Protein AF-A0AAD9P241-F1 (afdb_monomer)

Secondary structure (DSSP, 8-state):
-------THHHHHHHHHHHHHHHHHHHHHHHHHHHHHHHHSPPEEPPS-SGGGGGGTT--EE--EEE-GGG-EEEEEEE---TT-----STT----EEEEEEEEEEESSSS-EEEEEEEEEEGGG-SGGG-GGG----

Foldseek 3Di:
DDDDDPPVVVVVVVVVVVVVVVVVVVVVVVVVVVLVCQLPDDADADDPDPVVCVVNPSHHHDFDFWWPPVPKDWADQDFDDDDVPDPPPDPPDDGQGWTFIWIWTQTPVDRDIDIDGPDTDTHVPPDPVNPVVSVDGD

Mean predicted aligned error: 10.07 Å

Organism: Ridgeia piscesae (NCBI:txid27915)

Solvent-accessible surface area (backbone atoms only — not comparable to full-atom values): 8518 Å² total; per-residue (Å²): 137,85,76,92,72,83,66,66,61,58,64,53,50,51,53,53,50,52,50,50,53,53,52,53,49,50,54,51,51,55,50,50,54,49,47,50,53,33,52,70,40,79,66,37,74,68,69,93,58,72,83,67,47,77,84,43,71,57,49,39,66,52,85,59,60,36,66,42,74,91,63,56,43,74,51,66,87,33,70,71,83,55,97,85,61,66,84,61,85,49,97,85,56,80,73,61,52,15,26,41,39,34,32,37,31,36,39,69,92,43,100,51,73,46,79,41,77,77,48,78,35,51,58,90,42,65,53,67,88,70,35,66,86,81,60,74,83,112

Radius of gyration: 24.07 Å; Cα co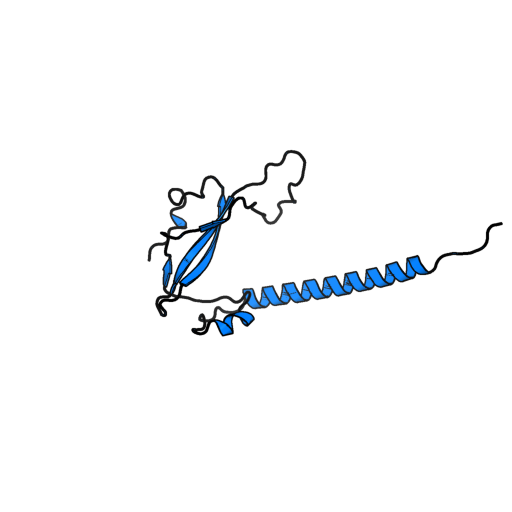ntacts (8 Å, |Δi|>4): 152; chains: 1; bounding box: 80×33×53 Å

pLDDT: mean 82.11, std 14.06, range [36.97, 95.62]

Sequence (138 aa):
MCTNGDKPFIPVAAFALGTWQVERRKWKLDLIADMERRTLAAPIPLPHDFDELEDMEYKRVVVKGKFDHSKELYMHPRSFIEEGDQPTSGFGVKPKSGAWVVTPFQLSDTNKRILVNRGWVPREKINPKYRHEGQVKY

Structure (mmCIF, N/CA/C/O backbone):
data_AF-A0AAD9P241-F1
#
_entry.id   AF-A0AAD9P241-F1
#
loop_
_atom_site.group_PDB
_atom_site.id
_atom_site.type_symbol
_atom_site.label_atom_id
_atom_site.label_alt_id
_atom_site.label_comp_id
_atom_site.label_asym_id
_atom_site.label_entity_id
_atom_site.label_seq_id
_atom_site.pdbx_PDB_ins_code
_atom_site.Cartn_x
_atom_site.Cartn_y
_atom_site.Cartn_z
_atom_site.occupancy
_atom_site.B_iso_or_equiv
_atom_site.auth_seq_id
_atom_site.auth_comp_id
_atom_site.auth_asym_id
_atom_site.auth_atom_id
_atom_site.pdbx_PDB_model_num
ATOM 1 N N . MET A 1 1 ? 60.870 -0.151 -27.402 1.00 40.53 1 MET A N 1
ATOM 2 C CA . MET A 1 1 ? 59.586 0.188 -28.048 1.00 40.53 1 MET A CA 1
ATOM 3 C C . MET A 1 1 ? 58.653 -0.995 -27.850 1.00 40.53 1 MET A C 1
ATOM 5 O O . MET A 1 1 ? 58.831 -2.005 -28.515 1.00 40.53 1 MET A O 1
ATOM 9 N N . CYS A 1 2 ? 57.775 -0.934 -26.847 1.00 36.97 2 CYS A N 1
ATOM 10 C CA . CYS A 1 2 ? 56.866 -2.034 -26.522 1.00 36.97 2 CYS A CA 1
ATOM 11 C C . CYS A 1 2 ? 55.617 -1.954 -27.400 1.00 36.97 2 CYS A C 1
ATOM 13 O O . CYS A 1 2 ? 55.073 -0.879 -27.634 1.00 36.97 2 CYS A O 1
ATOM 15 N N . THR A 1 3 ? 55.238 -3.110 -27.920 1.00 50.47 3 THR A N 1
ATOM 16 C CA . THR A 1 3 ? 54.248 -3.346 -28.962 1.00 50.47 3 THR A CA 1
ATOM 17 C C . THR A 1 3 ? 52.820 -3.037 -28.529 1.00 50.47 3 THR A C 1
ATOM 19 O O . THR A 1 3 ? 52.388 -3.425 -27.444 1.00 50.47 3 THR A O 1
ATOM 22 N N . ASN A 1 4 ? 52.100 -2.416 -29.462 1.00 52.88 4 ASN A N 1
ATOM 23 C CA . ASN A 1 4 ? 50.650 -2.367 -29.610 1.00 52.88 4 ASN A CA 1
ATOM 24 C C . ASN A 1 4 ? 49.953 -3.625 -29.073 1.00 52.88 4 ASN A C 1
ATOM 26 O O . ASN A 1 4 ? 50.174 -4.734 -29.558 1.00 52.88 4 ASN A O 1
ATOM 30 N N . GLY A 1 5 ? 49.083 -3.426 -28.092 1.00 54.81 5 GLY A N 1
ATOM 31 C CA . GLY A 1 5 ? 48.234 -4.453 -27.503 1.00 54.81 5 GLY A CA 1
ATOM 32 C C . GLY A 1 5 ? 47.040 -3.800 -26.820 1.00 54.81 5 GLY A C 1
ATOM 33 O O . GLY A 1 5 ? 46.694 -4.163 -25.697 1.00 54.81 5 GLY A O 1
ATOM 34 N N . ASP A 1 6 ? 46.468 -2.781 -27.468 1.00 60.59 6 ASP A N 1
ATOM 35 C CA . ASP A 1 6 ? 45.267 -2.090 -27.013 1.00 60.59 6 ASP A CA 1
ATOM 36 C C . ASP A 1 6 ? 44.122 -3.093 -27.012 1.00 60.59 6 ASP A C 1
ATOM 38 O O . ASP A 1 6 ? 43.584 -3.445 -28.055 1.00 60.59 6 ASP A O 1
ATOM 42 N N . LYS A 1 7 ? 43.808 -3.622 -25.830 1.00 63.59 7 LYS A N 1
ATOM 43 C CA . LYS A 1 7 ? 42.769 -4.628 -25.606 1.00 63.59 7 LYS A CA 1
ATOM 44 C C . LYS A 1 7 ? 41.416 -4.030 -26.035 1.00 63.59 7 LYS A C 1
ATOM 46 O O . LYS A 1 7 ? 40.835 -3.281 -25.245 1.00 63.59 7 LYS A O 1
ATOM 51 N N . PRO A 1 8 ? 40.843 -4.392 -27.206 1.00 64.19 8 PRO A N 1
ATOM 52 C CA . PRO A 1 8 ? 39.542 -3.866 -27.647 1.00 64.19 8 PRO A CA 1
ATOM 53 C C . PRO A 1 8 ? 38.388 -4.345 -26.748 1.00 64.19 8 PRO A C 1
ATOM 55 O O . PRO A 1 8 ? 37.250 -3.909 -26.882 1.00 64.19 8 PRO A O 1
ATOM 58 N N . PHE A 1 9 ? 38.683 -5.229 -25.794 1.00 75.00 9 PHE A N 1
ATOM 59 C CA . PHE A 1 9 ? 37.755 -5.753 -24.806 1.00 75.00 9 PHE A CA 1
ATOM 60 C C . PHE A 1 9 ? 37.112 -4.664 -23.936 1.00 75.00 9 PHE A C 1
ATOM 62 O O . PHE A 1 9 ? 35.927 -4.750 -23.632 1.00 75.00 9 PHE A O 1
ATOM 69 N N . ILE A 1 10 ? 37.867 -3.626 -23.560 1.00 83.94 10 ILE A N 1
ATOM 70 C CA . ILE A 1 10 ? 37.375 -2.563 -22.671 1.00 83.94 10 ILE A CA 1
ATOM 71 C C . ILE A 1 10 ? 36.265 -1.730 -23.336 1.00 83.94 10 ILE A C 1
ATOM 73 O O . ILE A 1 10 ? 35.184 -1.640 -22.750 1.00 83.94 10 ILE A O 1
ATOM 77 N N . PRO A 1 11 ? 36.458 -1.148 -24.540 1.00 86.50 11 PRO A N 1
ATOM 78 C CA . PRO A 1 11 ? 35.391 -0.387 -25.184 1.00 86.50 11 PRO A CA 1
ATOM 79 C C . PRO A 1 11 ? 34.181 -1.266 -25.520 1.00 86.50 11 PRO A C 1
ATOM 81 O O . PRO A 1 11 ? 33.054 -0.855 -25.264 1.00 86.50 11 PRO A O 1
ATOM 84 N N . VAL A 1 12 ? 34.385 -2.497 -26.004 1.00 89.69 12 VAL A N 1
ATOM 85 C CA . VAL A 1 12 ? 33.279 -3.419 -26.328 1.00 89.69 12 VAL A CA 1
ATOM 86 C C . VAL A 1 12 ? 32.445 -3.760 -25.088 1.00 89.69 12 VAL A C 1
ATOM 88 O O . VAL A 1 12 ? 31.217 -3.688 -25.136 1.00 89.69 12 VAL A O 1
ATOM 91 N N . ALA A 1 13 ? 33.091 -4.061 -23.959 1.00 90.44 13 ALA A N 1
ATOM 92 C CA . ALA A 1 13 ? 32.395 -4.316 -22.701 1.00 90.44 13 ALA A CA 1
ATOM 93 C C . ALA A 1 13 ? 31.636 -3.074 -22.203 1.00 90.44 13 ALA A C 1
ATOM 95 O O . ALA A 1 13 ? 30.501 -3.195 -21.747 1.00 90.44 13 ALA A O 1
ATOM 96 N N . ALA A 1 14 ? 32.220 -1.878 -22.331 1.00 89.56 14 ALA A N 1
ATOM 97 C CA . ALA A 1 14 ? 31.568 -0.632 -21.934 1.00 89.56 14 ALA A CA 1
ATOM 98 C C . ALA A 1 14 ? 30.308 -0.338 -22.767 1.00 89.56 14 ALA A C 1
ATOM 100 O O . ALA A 1 14 ? 29.280 0.030 -22.200 1.00 89.56 14 ALA A O 1
ATOM 101 N N . PHE A 1 15 ? 30.343 -0.555 -24.085 1.00 92.75 15 PHE A N 1
ATOM 102 C CA . PHE A 1 15 ? 29.165 -0.398 -24.947 1.00 92.75 15 PHE A CA 1
ATOM 103 C C . PHE A 1 15 ? 28.078 -1.438 -24.654 1.00 92.75 15 PHE A C 1
ATOM 105 O O . PHE A 1 15 ? 26.896 -1.089 -24.595 1.00 92.75 15 PHE A O 1
ATOM 112 N N . ALA A 1 16 ? 28.460 -2.696 -24.418 1.00 93.31 16 ALA A N 1
ATOM 113 C CA . ALA A 1 16 ? 27.517 -3.746 -24.038 1.00 93.31 16 ALA A CA 1
ATOM 114 C C . ALA A 1 16 ? 26.825 -3.420 -22.703 1.00 93.31 16 ALA A C 1
ATOM 116 O O . ALA A 1 16 ? 25.599 -3.471 -22.602 1.00 93.31 16 ALA A O 1
ATOM 117 N N . LEU A 1 17 ? 27.597 -2.996 -21.698 1.00 94.56 17 LEU A N 1
ATOM 118 C CA . LEU A 1 17 ? 27.061 -2.565 -20.407 1.00 94.56 17 LEU A CA 1
ATOM 119 C C . LEU A 1 17 ? 26.195 -1.308 -20.539 1.00 94.56 17 LEU A C 1
ATOM 121 O O . LEU A 1 17 ? 25.135 -1.245 -19.925 1.00 94.56 17 LEU A O 1
ATOM 125 N N . GLY A 1 18 ? 26.598 -0.332 -21.355 1.00 94.44 18 GLY A N 1
ATOM 126 C CA . GLY A 1 18 ? 25.802 0.864 -21.627 1.00 94.44 18 GLY A CA 1
ATOM 127 C C . GLY A 1 18 ? 24.445 0.527 -22.247 1.00 94.44 18 GLY A C 1
ATOM 128 O O . GLY A 1 18 ? 23.418 1.038 -21.802 1.00 94.44 18 GLY A O 1
ATOM 129 N N . THR A 1 19 ? 24.425 -0.398 -23.207 1.00 94.88 19 THR A N 1
ATOM 130 C CA . THR A 1 19 ? 23.186 -0.886 -23.833 1.00 94.88 19 THR A CA 1
ATOM 131 C C . THR A 1 19 ? 22.289 -1.576 -22.806 1.00 94.88 19 THR A C 1
ATOM 133 O O . THR A 1 19 ? 21.117 -1.223 -22.676 1.00 94.88 19 THR A O 1
ATOM 136 N N . TRP A 1 20 ? 22.855 -2.467 -21.986 1.00 95.62 20 TRP A N 1
ATOM 137 C CA . TRP A 1 20 ? 22.115 -3.137 -20.915 1.00 95.62 20 TRP A CA 1
ATOM 138 C C . TRP A 1 20 ? 21.532 -2.157 -19.888 1.00 95.62 20 TRP A C 1
ATOM 140 O O . TRP A 1 20 ? 20.401 -2.332 -19.438 1.00 95.62 20 TRP A O 1
ATOM 150 N N . GLN A 1 21 ? 22.265 -1.101 -19.523 1.00 95.06 21 GLN A N 1
ATOM 151 C CA . GLN A 1 21 ? 21.760 -0.064 -18.616 1.00 95.06 21 GLN A CA 1
ATOM 152 C C . GLN A 1 21 ? 20.528 0.645 -19.199 1.00 95.06 21 GLN A C 1
ATOM 154 O O . GLN A 1 21 ? 19.565 0.895 -18.472 1.00 95.06 21 GLN A O 1
ATOM 159 N N . VAL A 1 22 ? 20.518 0.931 -20.506 1.00 94.94 22 VAL A N 1
ATOM 160 C CA . VAL A 1 22 ? 19.365 1.543 -21.191 1.00 94.94 22 VAL A CA 1
ATOM 161 C C . VAL A 1 22 ? 18.172 0.588 -21.229 1.00 94.94 22 VAL A C 1
ATOM 163 O O . VAL A 1 22 ? 17.059 0.994 -20.889 1.00 94.94 22 VAL A O 1
ATOM 166 N N . GLU A 1 23 ? 18.391 -0.681 -21.572 1.00 94.00 23 GLU A N 1
ATOM 167 C CA . GLU A 1 23 ? 17.339 -1.706 -21.574 1.00 94.00 23 GLU A CA 1
ATOM 168 C C . GLU A 1 23 ? 16.757 -1.923 -20.176 1.00 94.00 23 GLU A C 1
ATOM 170 O O . GLU A 1 23 ? 15.540 -1.905 -19.989 1.00 94.00 23 GLU A O 1
ATOM 175 N N . ARG A 1 24 ? 17.618 -2.046 -19.160 1.00 95.19 24 ARG A N 1
ATOM 176 C CA . ARG A 1 24 ? 17.205 -2.199 -17.763 1.00 95.19 24 ARG A CA 1
ATOM 177 C C . ARG A 1 24 ? 16.435 -0.983 -17.266 1.00 95.19 24 ARG A C 1
ATOM 179 O O . ARG A 1 24 ? 15.460 -1.149 -16.532 1.00 95.19 24 ARG A O 1
ATOM 186 N N . ARG A 1 25 ? 16.840 0.226 -17.666 1.00 94.75 25 ARG A N 1
ATOM 187 C CA . ARG A 1 25 ? 16.086 1.450 -17.378 1.00 94.75 25 ARG A CA 1
ATOM 188 C C . ARG A 1 25 ? 14.707 1.400 -18.027 1.00 94.75 25 ARG A C 1
ATOM 190 O O . ARG A 1 25 ? 13.732 1.685 -17.340 1.00 94.75 25 ARG A O 1
ATOM 197 N N . LYS A 1 26 ? 14.611 1.024 -19.305 1.00 95.25 26 LYS A N 1
ATOM 198 C CA . LYS A 1 26 ? 13.326 0.911 -20.007 1.00 95.25 26 LYS A CA 1
ATOM 199 C C . LYS A 1 26 ? 12.401 -0.095 -19.319 1.00 95.25 26 LYS A C 1
ATOM 201 O O . LYS A 1 26 ? 11.295 0.275 -18.953 1.00 95.25 26 LYS A O 1
ATOM 206 N N . TRP A 1 27 ? 12.893 -1.298 -19.021 1.00 95.19 27 TRP A N 1
ATOM 207 C CA . TRP A 1 27 ? 12.143 -2.306 -18.264 1.00 95.19 27 TRP A CA 1
ATOM 208 C C . TRP A 1 27 ? 11.639 -1.775 -16.914 1.00 95.19 27 TRP A C 1
ATOM 210 O O . TRP A 1 27 ? 10.487 -1.993 -16.547 1.00 95.19 27 TRP A O 1
ATOM 220 N N . LYS A 1 28 ? 12.485 -1.044 -16.174 1.00 95.19 28 LYS A N 1
ATOM 221 C CA . LYS A 1 28 ? 12.084 -0.422 -14.906 1.00 95.19 28 LYS A CA 1
ATOM 222 C C . LYS A 1 28 ? 10.974 0.611 -15.086 1.00 95.19 28 LYS A C 1
ATOM 224 O O . LYS A 1 28 ? 10.058 0.631 -14.272 1.00 95.19 28 LYS A O 1
ATOM 229 N N . LEU A 1 29 ? 11.056 1.449 -16.118 1.00 95.19 29 LEU A N 1
ATOM 230 C CA . LEU A 1 29 ? 10.021 2.438 -16.423 1.00 95.19 29 LEU A CA 1
ATOM 231 C C . LEU A 1 29 ? 8.703 1.764 -16.816 1.00 95.19 29 LEU A C 1
ATOM 233 O O . LEU A 1 29 ? 7.656 2.159 -16.314 1.00 95.19 29 LEU A O 1
ATOM 237 N N . ASP A 1 30 ? 8.761 0.720 -17.643 1.00 94.75 30 ASP A N 1
ATOM 238 C CA . ASP A 1 30 ? 7.577 -0.035 -18.060 1.00 94.75 30 ASP A CA 1
ATOM 239 C C . ASP A 1 30 ? 6.886 -0.700 -16.857 1.00 94.75 30 ASP A C 1
ATOM 241 O O . ASP A 1 30 ? 5.658 -0.679 -16.757 1.00 94.75 30 ASP A O 1
ATOM 245 N N . LEU A 1 31 ? 7.667 -1.224 -15.905 1.00 93.19 31 LEU A N 1
ATOM 246 C CA . LEU A 1 31 ? 7.151 -1.803 -14.663 1.00 93.19 31 LEU A CA 1
ATOM 247 C C . LEU A 1 31 ? 6.468 -0.757 -13.770 1.00 93.19 31 LEU A C 1
ATOM 249 O O . LEU A 1 31 ? 5.380 -1.012 -13.258 1.00 93.19 31 LEU A O 1
ATOM 253 N N . ILE A 1 32 ? 7.084 0.419 -13.599 1.00 93.00 32 ILE A N 1
ATOM 254 C CA . ILE A 1 32 ? 6.492 1.529 -12.834 1.00 93.00 32 ILE A CA 1
ATOM 255 C C . ILE A 1 32 ? 5.176 1.958 -13.482 1.00 93.00 32 ILE A C 1
ATOM 257 O O . ILE A 1 32 ? 4.158 2.030 -12.799 1.00 93.00 32 ILE A O 1
ATOM 261 N N . ALA A 1 33 ? 5.173 2.157 -14.801 1.00 93.56 33 ALA A N 1
ATOM 262 C CA . ALA A 1 33 ? 3.976 2.548 -15.534 1.00 93.56 33 ALA A CA 1
ATOM 263 C C . ALA A 1 33 ? 2.849 1.511 -15.395 1.00 93.56 33 ALA A C 1
ATOM 265 O O . ALA A 1 33 ? 1.678 1.880 -15.315 1.00 93.56 33 ALA A O 1
ATOM 266 N N . ASP A 1 34 ? 3.169 0.215 -15.351 1.00 92.69 34 ASP A N 1
ATOM 267 C CA . ASP A 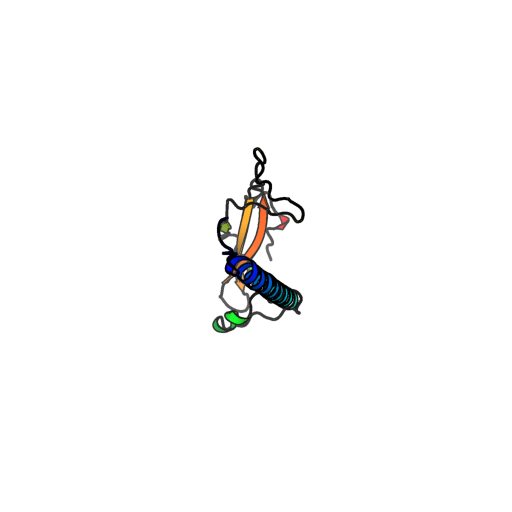1 34 ? 2.164 -0.824 -15.121 1.00 92.69 34 ASP A CA 1
ATOM 268 C C . ASP A 1 34 ? 1.581 -0.783 -13.703 1.00 92.69 34 ASP A C 1
ATOM 270 O O . ASP A 1 34 ? 0.360 -0.805 -13.538 1.00 92.69 34 ASP A O 1
ATOM 274 N N . MET A 1 35 ? 2.432 -0.642 -12.685 1.00 92.56 35 MET A N 1
ATOM 275 C CA . MET A 1 35 ? 1.996 -0.493 -11.292 1.00 92.56 35 MET A CA 1
ATOM 276 C C . MET A 1 35 ? 1.136 0.762 -11.093 1.00 92.56 35 MET A C 1
ATOM 278 O O . MET A 1 35 ? 0.098 0.698 -10.431 1.00 92.56 35 MET A O 1
ATOM 282 N N . GLU A 1 36 ? 1.524 1.888 -11.695 1.00 92.56 36 GLU A N 1
ATOM 283 C CA . GLU A 1 36 ? 0.759 3.139 -11.669 1.00 92.56 36 GLU A CA 1
ATOM 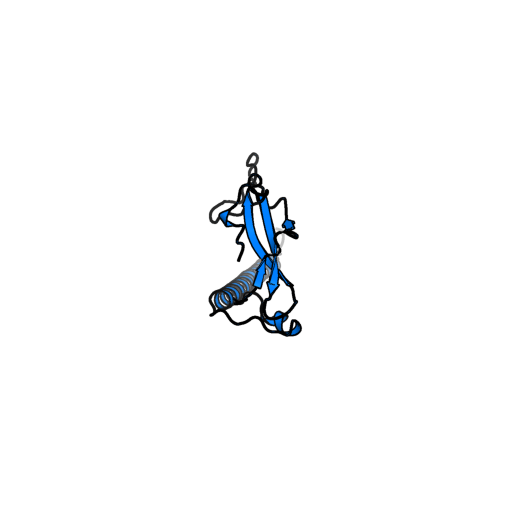284 C C . GLU A 1 36 ? -0.616 2.959 -12.315 1.00 92.56 36 GLU A C 1
ATOM 286 O O . GLU A 1 36 ? -1.628 3.312 -11.707 1.00 92.56 36 GLU A O 1
ATOM 291 N N . ARG A 1 37 ? -0.689 2.334 -13.501 1.00 91.88 37 ARG A N 1
ATOM 292 C CA . ARG A 1 37 ? -1.970 2.035 -14.164 1.00 91.88 37 ARG A CA 1
ATOM 293 C C . ARG A 1 37 ? -2.887 1.187 -13.287 1.00 91.88 37 ARG A C 1
ATOM 295 O O . ARG A 1 37 ? -4.068 1.507 -13.169 1.00 91.88 37 ARG A O 1
ATOM 302 N N . ARG A 1 38 ? -2.366 0.128 -12.659 1.00 91.88 38 ARG A N 1
ATOM 303 C CA . ARG A 1 38 ? -3.154 -0.754 -11.776 1.00 91.88 38 ARG A CA 1
ATOM 304 C C . ARG A 1 38 ? -3.627 -0.029 -10.516 1.00 91.88 38 ARG A C 1
ATOM 306 O O . ARG A 1 38 ? -4.786 -0.173 -10.130 1.00 91.88 38 ARG A O 1
ATOM 313 N N . THR A 1 39 ? -2.763 0.797 -9.929 1.00 91.00 39 THR A N 1
ATOM 314 C CA . THR A 1 39 ? -3.066 1.558 -8.708 1.00 91.00 39 THR A CA 1
ATOM 315 C C . THR A 1 39 ? -4.094 2.658 -8.970 1.00 91.00 39 THR A C 1
ATOM 317 O O . THR A 1 39 ? -4.924 2.943 -8.112 1.00 91.00 39 THR A O 1
ATOM 320 N N . LEU A 1 40 ? -4.078 3.273 -10.154 1.00 91.81 40 LEU A N 1
ATOM 321 C CA . LEU A 1 40 ? -5.022 4.327 -10.537 1.00 91.81 40 LEU A CA 1
ATOM 322 C C . LEU A 1 40 ? -6.343 3.790 -11.105 1.00 91.81 40 LEU A C 1
ATOM 324 O O . LEU A 1 40 ? -7.299 4.556 -11.237 1.00 91.81 40 LEU A O 1
ATOM 328 N N . ALA A 1 41 ? -6.422 2.494 -11.417 1.00 92.31 41 ALA A N 1
ATOM 329 C CA . ALA A 1 41 ? -7.630 1.870 -11.938 1.00 92.31 41 ALA A CA 1
ATOM 330 C C . ALA A 1 41 ? -8.813 1.973 -10.959 1.00 92.31 41 ALA A C 1
ATOM 332 O O . ALA A 1 41 ? -8.657 2.094 -9.737 1.00 92.31 41 ALA A O 1
ATOM 333 N N . ALA A 1 42 ? -10.024 1.913 -11.518 1.00 92.31 42 ALA A N 1
ATOM 334 C CA . ALA A 1 42 ? -11.247 1.927 -10.731 1.00 92.31 42 ALA A CA 1
ATOM 335 C C . ALA A 1 42 ? -11.274 0.732 -9.755 1.00 92.31 42 ALA A C 1
ATOM 337 O O . ALA A 1 42 ? -10.925 -0.383 -10.152 1.00 92.31 42 ALA A O 1
ATOM 338 N N . PRO A 1 43 ? -11.688 0.940 -8.493 1.00 92.50 43 PRO A N 1
ATOM 339 C CA . PRO A 1 43 ? -11.787 -0.145 -7.530 1.00 92.50 43 PRO A CA 1
ATOM 340 C C . PRO A 1 43 ? -12.776 -1.230 -7.973 1.00 92.50 43 PRO A C 1
ATOM 342 O O . PRO A 1 43 ? -13.907 -0.918 -8.346 1.00 92.50 43 PRO A O 1
ATOM 345 N N . ILE A 1 44 ? -12.370 -2.495 -7.874 1.00 91.06 44 ILE A N 1
ATOM 346 C CA . ILE A 1 44 ? -13.207 -3.664 -8.186 1.00 91.06 44 ILE A CA 1
ATOM 347 C C . ILE A 1 44 ? -13.638 -4.395 -6.902 1.00 91.06 44 ILE A C 1
ATOM 349 O O . ILE A 1 44 ? -12.991 -4.245 -5.863 1.00 91.06 44 ILE A O 1
ATOM 353 N N . PRO A 1 45 ? -14.739 -5.162 -6.899 1.00 89.81 45 PRO A N 1
ATOM 354 C CA . PRO A 1 45 ? -15.048 -6.029 -5.764 1.00 89.81 45 PRO A CA 1
ATOM 355 C C . PRO A 1 45 ? -13.953 -7.091 -5.583 1.00 89.81 45 PRO A C 1
ATOM 357 O O . PRO A 1 45 ? -13.348 -7.544 -6.554 1.00 89.81 45 PRO A O 1
ATOM 360 N N . LEU A 1 46 ? -13.695 -7.486 -4.334 1.00 87.88 46 LEU A N 1
ATOM 361 C CA . LEU A 1 46 ? -12.797 -8.603 -4.038 1.00 87.88 46 LEU A CA 1
ATOM 362 C C . LEU A 1 46 ? -13.463 -9.921 -4.488 1.00 87.88 46 LEU A C 1
ATOM 364 O O . LEU A 1 46 ? -14.608 -10.156 -4.089 1.00 87.88 46 LEU A O 1
ATOM 368 N N . P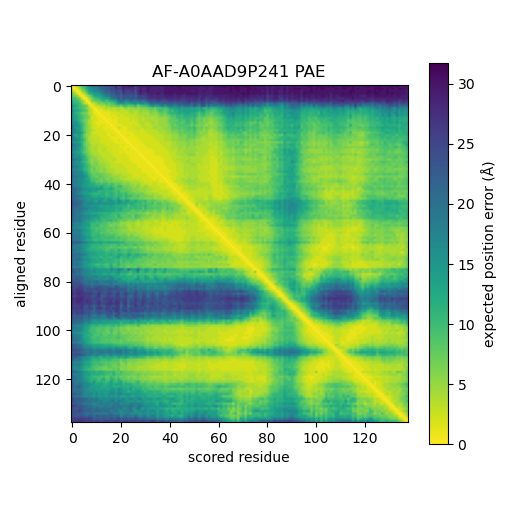RO A 1 47 ? -12.793 -10.776 -5.282 1.00 86.81 47 PRO A N 1
ATOM 369 C CA . PRO A 1 47 ? -13.349 -12.060 -5.686 1.00 86.81 47 PRO A CA 1
ATOM 370 C C . PRO A 1 47 ? -13.542 -12.983 -4.479 1.00 86.81 47 PRO A C 1
ATOM 372 O O . PRO A 1 47 ? -12.857 -12.884 -3.456 1.00 86.81 47 PRO A O 1
ATOM 375 N N . HIS A 1 48 ? -14.509 -13.893 -4.596 1.00 82.44 48 HIS A N 1
ATOM 376 C CA . HIS A 1 48 ? -14.777 -14.886 -3.557 1.00 82.44 48 HIS A CA 1
ATOM 377 C C . HIS A 1 48 ? -13.735 -16.004 -3.547 1.00 82.44 48 HIS A C 1
ATOM 379 O O . HIS A 1 48 ? -13.466 -16.567 -2.477 1.00 82.44 48 HIS A O 1
ATOM 385 N N . ASP A 1 49 ? -13.168 -16.315 -4.711 1.00 84.31 49 ASP A N 1
ATOM 386 C CA . A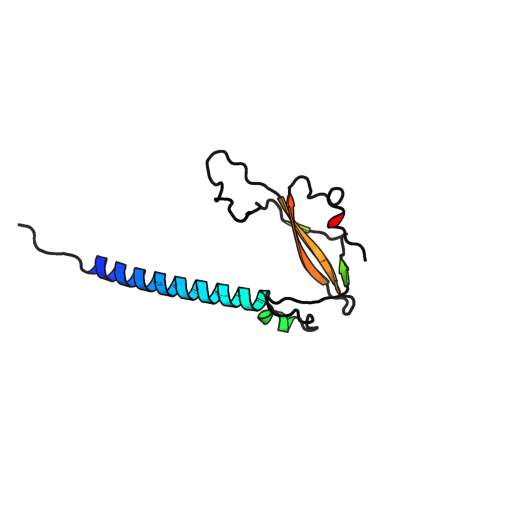SP A 1 49 ? -12.059 -17.243 -4.853 1.00 84.31 49 ASP A CA 1
ATOM 387 C C . ASP A 1 49 ? -10.729 -16.517 -4.632 1.00 84.31 49 ASP A C 1
ATOM 389 O O . ASP A 1 49 ? -10.515 -15.410 -5.124 1.00 84.31 49 ASP A O 1
ATOM 393 N N . PHE A 1 50 ? -9.855 -17.124 -3.833 1.00 81.81 50 PHE A N 1
ATOM 394 C CA . PHE A 1 50 ? -8.539 -16.565 -3.552 1.00 81.81 50 PHE A CA 1
ATOM 395 C C . PHE A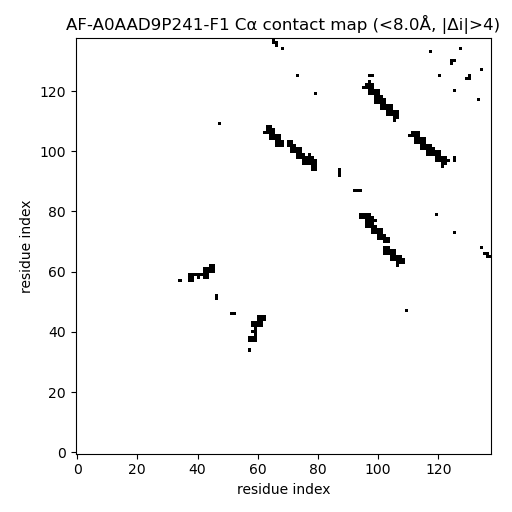 1 50 ? -7.470 -17.016 -4.544 1.00 81.81 50 PHE A C 1
ATOM 397 O O . PHE A 1 50 ? -6.421 -16.378 -4.598 1.00 81.81 50 PHE A O 1
ATOM 404 N N . ASP A 1 51 ? -7.751 -18.029 -5.361 1.00 83.44 51 ASP A N 1
ATOM 405 C CA . ASP A 1 51 ? -6.845 -18.445 -6.432 1.00 83.44 51 ASP A CA 1
ATOM 406 C C . ASP A 1 51 ? -6.749 -17.361 -7.529 1.00 83.44 51 ASP A C 1
ATOM 408 O O . ASP A 1 51 ? -5.708 -17.190 -8.156 1.00 83.44 51 ASP A O 1
ATOM 412 N N . GLU A 1 52 ? -7.780 -16.519 -7.674 1.00 81.00 52 GLU A N 1
ATOM 413 C CA . GLU A 1 52 ? -7.801 -15.368 -8.593 1.00 81.00 52 GLU A CA 1
ATOM 414 C C . GLU A 1 52 ? -6.986 -14.150 -8.098 1.00 81.00 52 GLU A C 1
ATOM 416 O O . GLU A 1 52 ? -6.898 -13.133 -8.792 1.00 81.00 52 GLU A O 1
ATOM 421 N N . LEU A 1 53 ? -6.384 -14.205 -6.900 1.00 84.88 53 LEU A N 1
ATOM 422 C CA . LEU A 1 53 ? -5.652 -13.066 -6.328 1.00 84.88 53 LEU A CA 1
ATOM 423 C C . LEU A 1 53 ? -4.277 -12.822 -6.962 1.00 84.88 53 LEU A C 1
ATOM 425 O O . LEU A 1 53 ? -3.744 -11.722 -6.799 1.00 84.88 53 LEU A O 1
ATOM 429 N N . GLU A 1 54 ? -3.699 -13.800 -7.666 1.00 83.94 54 GLU A N 1
ATOM 430 C CA . GLU A 1 54 ? -2.359 -13.679 -8.267 1.00 83.94 54 GLU A CA 1
ATOM 431 C C . GLU A 1 54 ? -2.281 -12.488 -9.239 1.00 83.94 54 GLU A C 1
ATOM 433 O O . GLU A 1 54 ? -1.357 -11.676 -9.181 1.00 83.94 54 GLU A O 1
ATOM 438 N N . ASP A 1 55 ? -3.337 -12.277 -10.027 1.00 83.75 55 ASP A N 1
ATOM 439 C CA . ASP A 1 55 ? -3.441 -11.169 -10.980 1.00 83.75 55 ASP A CA 1
ATOM 440 C C . ASP A 1 55 ? -3.954 -9.856 -10.360 1.00 83.75 55 ASP A C 1
ATOM 442 O O . ASP A 1 55 ? -4.196 -8.869 -11.071 1.00 83.75 55 ASP A O 1
ATOM 446 N N . MET A 1 56 ? -4.166 -9.810 -9.043 1.00 87.50 56 MET A N 1
ATOM 447 C CA . MET A 1 56 ? -4.732 -8.649 -8.345 1.00 87.50 56 MET A CA 1
ATOM 448 C C . MET A 1 56 ? -3.697 -7.747 -7.678 1.00 87.50 56 MET A C 1
ATOM 450 O O . MET A 1 56 ? -4.066 -6.752 -7.047 1.00 87.50 56 MET A O 1
ATOM 454 N N . GLU A 1 57 ? -2.409 -8.033 -7.856 1.00 89.62 57 GLU A N 1
ATOM 455 C CA . GLU A 1 57 ? -1.346 -7.192 -7.321 1.00 89.62 57 GLU A CA 1
ATOM 456 C C . GLU A 1 57 ? -1.493 -5.733 -7.796 1.00 89.62 57 GLU A C 1
ATOM 458 O O . GLU A 1 57 ? -1.713 -5.454 -8.981 1.00 89.62 57 GLU A O 1
ATOM 463 N N . TYR A 1 58 ? -1.396 -4.798 -6.844 1.00 89.31 58 TYR A N 1
ATOM 464 C CA . TYR A 1 58 ? -1.555 -3.350 -7.035 1.00 89.31 58 TYR A CA 1
ATOM 465 C C . TYR A 1 58 ? -2.931 -2.880 -7.538 1.00 89.31 58 TYR A C 1
ATOM 467 O O . TYR A 1 58 ? -3.083 -1.703 -7.864 1.00 89.31 58 TYR A O 1
ATOM 475 N N . LYS A 1 59 ? -3.957 -3.742 -7.579 1.00 91.38 59 LYS A N 1
ATOM 476 C CA . LYS A 1 59 ? -5.325 -3.326 -7.924 1.00 91.38 59 LYS A CA 1
ATOM 477 C C . LYS A 1 59 ? -6.075 -2.811 -6.699 1.00 91.38 59 LYS A C 1
ATOM 479 O O . LYS A 1 59 ? -5.967 -3.343 -5.594 1.00 91.38 59 LYS A O 1
ATOM 484 N N . ARG A 1 60 ? -6.889 -1.776 -6.901 1.00 91.88 60 ARG A N 1
ATOM 485 C CA . ARG A 1 60 ? -7.776 -1.250 -5.857 1.00 91.88 60 ARG A CA 1
ATOM 486 C C . ARG A 1 60 ? -8.999 -2.146 -5.708 1.00 91.88 60 ARG A C 1
ATOM 488 O O . ARG A 1 60 ? -9.622 -2.508 -6.703 1.00 91.88 60 ARG A O 1
ATOM 495 N N . VAL A 1 61 ? -9.374 -2.439 -4.465 1.00 91.94 61 VAL A N 1
ATOM 496 C CA . VAL A 1 61 ? -10.571 -3.228 -4.155 1.00 91.94 61 VAL A CA 1
ATOM 497 C C . VAL A 1 61 ? -11.497 -2.523 -3.175 1.00 91.94 61 VAL A C 1
ATOM 499 O O . VAL A 1 61 ? -11.045 -1.750 -2.328 1.00 91.94 61 VAL A O 1
ATOM 502 N N . VAL A 1 62 ? -12.797 -2.802 -3.281 1.00 91.56 62 VAL A N 1
ATOM 503 C CA . VAL A 1 62 ? -13.810 -2.374 -2.306 1.00 91.56 62 VAL A CA 1
ATOM 504 C C . VAL A 1 62 ? -14.308 -3.587 -1.543 1.00 91.56 62 VAL A C 1
ATOM 506 O O . VAL A 1 62 ? -14.728 -4.578 -2.135 1.00 91.56 62 VAL A O 1
ATOM 509 N N . VAL A 1 63 ? -14.288 -3.485 -0.217 1.00 91.25 63 VAL A N 1
ATOM 510 C CA . VAL A 1 63 ? -14.760 -4.527 0.694 1.00 91.25 63 VAL A CA 1
ATOM 511 C C . VAL A 1 63 ? -15.632 -3.921 1.784 1.00 91.25 63 VAL A C 1
ATOM 513 O O . VAL A 1 63 ? -15.455 -2.765 2.173 1.00 91.25 63 VAL A O 1
ATOM 516 N N . LYS A 1 64 ? -16.572 -4.716 2.293 1.00 91.12 64 LYS A N 1
ATOM 517 C CA . LYS A 1 64 ? -17.405 -4.387 3.453 1.00 91.12 64 LYS A CA 1
ATOM 518 C C . LYS A 1 64 ? -17.126 -5.389 4.566 1.00 91.12 64 LYS A C 1
ATOM 520 O O . LYS A 1 64 ? -16.824 -6.551 4.301 1.00 91.12 64 LYS A O 1
ATOM 525 N N . GLY A 1 65 ? -17.154 -4.927 5.811 1.00 90.62 65 GLY A N 1
ATOM 526 C CA . GLY A 1 65 ? -16.705 -5.732 6.941 1.00 90.62 65 GLY A CA 1
ATOM 527 C C . GLY A 1 65 ? -16.275 -4.899 8.140 1.00 90.62 65 GLY A C 1
ATOM 528 O O . GLY A 1 65 ? -16.590 -3.711 8.222 1.00 90.62 65 GLY A O 1
ATOM 529 N N . LYS A 1 66 ? -15.556 -5.534 9.070 1.00 91.50 66 LYS A N 1
ATOM 530 C CA . LYS A 1 66 ? -15.133 -4.927 10.341 1.00 91.50 66 LYS A CA 1
ATOM 531 C C . LYS A 1 66 ? -13.676 -5.239 10.665 1.00 91.50 66 LYS A C 1
ATOM 533 O O . LYS A 1 66 ? -13.191 -6.337 10.401 1.00 91.50 66 LYS A O 1
ATOM 538 N N . PHE A 1 67 ? -12.985 -4.283 11.283 1.00 90.69 67 PHE A N 1
ATOM 539 C CA . PHE A 1 67 ? -11.628 -4.487 11.792 1.00 90.69 67 PHE A CA 1
ATOM 540 C C . PHE A 1 67 ? -11.640 -5.242 13.124 1.00 90.69 67 PHE A C 1
ATOM 542 O O . PHE A 1 67 ? -12.301 -4.830 14.078 1.00 90.69 67 PHE A O 1
ATOM 549 N N . ASP A 1 68 ? -10.848 -6.309 13.212 1.00 91.06 68 ASP A N 1
ATOM 550 C CA . ASP A 1 68 ? -10.579 -7.034 14.454 1.00 91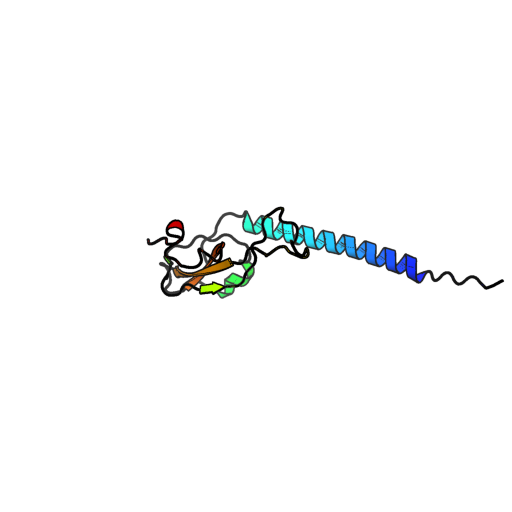.06 68 ASP A CA 1
ATOM 551 C C . ASP A 1 68 ? -9.374 -6.395 15.166 1.00 91.06 68 ASP A C 1
ATOM 553 O O . ASP A 1 68 ? -8.241 -6.876 15.092 1.00 91.06 68 ASP A O 1
ATOM 557 N N . HIS A 1 69 ? -9.619 -5.273 15.854 1.00 87.56 69 HIS A N 1
ATOM 558 C CA . HIS A 1 69 ? -8.579 -4.536 16.593 1.00 87.56 69 HIS A CA 1
ATOM 559 C C . HIS A 1 69 ? -7.966 -5.340 17.749 1.00 87.56 69 HIS A C 1
ATOM 561 O O . HIS A 1 69 ? -6.919 -4.953 18.262 1.00 87.56 69 HIS A O 1
ATOM 567 N N . SER A 1 70 ? -8.580 -6.459 18.158 1.00 87.25 70 SER A N 1
ATOM 568 C CA . SER A 1 70 ? -8.021 -7.338 19.195 1.00 87.25 70 SER A CA 1
ATOM 569 C C . SER A 1 70 ? -6.789 -8.112 18.715 1.00 87.25 70 SER A C 1
ATOM 571 O O . SER A 1 70 ? -5.957 -8.510 19.527 1.00 87.25 70 SER A O 1
ATOM 573 N N . LYS A 1 71 ? -6.656 -8.295 17.395 1.00 88.19 71 LYS A N 1
ATOM 574 C CA . LYS A 1 71 ? -5.576 -9.052 16.747 1.00 88.19 71 LYS A CA 1
ATOM 575 C C . LYS A 1 71 ? -4.672 -8.162 15.902 1.00 88.19 71 LYS A C 1
ATOM 577 O O . LYS A 1 71 ? -4.207 -8.572 14.845 1.00 88.19 71 LYS A O 1
ATOM 582 N N . GLU A 1 72 ? -4.468 -6.924 16.329 1.00 89.00 72 GLU A N 1
ATOM 583 C CA . GLU A 1 72 ? -3.596 -5.984 15.634 1.00 89.00 72 GLU A CA 1
ATOM 584 C C . GLU A 1 72 ? -2.118 -6.397 15.718 1.00 89.00 72 GLU A C 1
ATOM 586 O O . GLU A 1 72 ? -1.623 -6.764 16.782 1.00 89.00 72 GLU A O 1
ATOM 591 N N . LEU A 1 73 ? -1.410 -6.315 14.587 1.00 90.81 73 LEU A N 1
ATOM 592 C CA . LEU A 1 73 ? 0.009 -6.629 14.464 1.00 90.81 73 LEU A CA 1
ATOM 593 C C . LEU A 1 73 ? 0.817 -5.354 14.207 1.00 90.81 73 LEU A C 1
ATOM 595 O O . LEU A 1 73 ? 0.452 -4.520 13.374 1.00 90.81 73 LEU A O 1
ATOM 599 N N . TYR A 1 74 ? 1.962 -5.242 14.880 1.00 90.44 74 TYR A N 1
ATOM 600 C CA . TYR A 1 74 ? 2.915 -4.151 14.694 1.00 90.44 74 TYR A CA 1
ATOM 601 C C . TYR A 1 74 ? 4.223 -4.694 14.122 1.00 90.44 74 TYR A C 1
ATOM 603 O O . TYR A 1 74 ? 4.909 -5.480 14.771 1.00 90.44 74 TYR A O 1
ATOM 611 N N . MET A 1 75 ? 4.603 -4.254 12.921 1.00 88.62 75 MET A N 1
ATOM 612 C CA . MET A 1 75 ? 5.904 -4.598 12.339 1.00 88.62 75 MET A CA 1
ATOM 613 C C . MET A 1 75 ? 6.918 -3.499 12.671 1.00 88.62 75 MET A C 1
ATOM 615 O O . MET A 1 75 ? 6.882 -2.433 12.055 1.00 88.62 75 MET A O 1
ATOM 619 N N . HIS A 1 76 ? 7.820 -3.752 13.624 1.00 83.75 76 HIS A N 1
ATOM 620 C CA . HIS A 1 76 ? 8.851 -2.811 14.081 1.00 83.75 76 HIS A CA 1
ATOM 621 C C . HIS A 1 76 ? 10.211 -3.508 14.304 1.00 83.75 76 HIS A C 1
ATOM 623 O O . HIS A 1 76 ? 10.232 -4.711 14.563 1.00 83.75 76 HIS A O 1
ATOM 629 N N . PRO A 1 77 ? 11.344 -2.777 14.288 1.00 83.31 77 PRO A N 1
ATOM 630 C CA . PRO A 1 77 ? 11.482 -1.362 13.939 1.00 83.31 77 PRO A CA 1
ATOM 631 C C . PRO A 1 77 ? 11.434 -1.150 12.422 1.00 83.31 77 PRO A C 1
ATOM 633 O O . PRO A 1 77 ? 12.045 -1.893 11.656 1.00 83.31 77 PRO A O 1
ATOM 636 N N . ARG A 1 78 ? 10.705 -0.126 11.973 1.00 81.62 78 ARG A N 1
ATOM 637 C CA . ARG A 1 78 ? 10.635 0.264 10.561 1.00 81.62 78 ARG A CA 1
ATOM 638 C C . ARG A 1 78 ? 10.870 1.758 10.434 1.00 81.62 78 ARG A C 1
ATOM 640 O O . ARG A 1 78 ? 10.155 2.546 11.052 1.00 81.62 78 ARG A O 1
ATOM 647 N N . SER A 1 79 ? 11.873 2.126 9.646 1.00 79.19 79 SER A N 1
ATOM 648 C CA . SER A 1 79 ? 12.138 3.521 9.305 1.00 79.19 79 SER A CA 1
ATOM 649 C C . SER A 1 79 ? 11.041 4.050 8.387 1.00 79.19 79 SER A C 1
ATOM 651 O O . SER A 1 79 ? 10.594 3.330 7.490 1.00 79.19 79 SER A O 1
ATOM 653 N N . PHE A 1 80 ? 10.614 5.289 8.614 1.00 74.75 80 PHE A N 1
ATOM 654 C CA . PHE A 1 80 ? 9.785 6.013 7.655 1.00 74.75 80 PHE A CA 1
ATOM 655 C C . PHE A 1 80 ? 10.684 6.624 6.579 1.00 74.75 80 PHE A C 1
ATOM 657 O O . PHE A 1 80 ? 11.723 7.187 6.913 1.00 74.75 80 PHE A O 1
ATOM 664 N N . ILE A 1 81 ? 10.315 6.463 5.310 1.00 66.56 81 ILE A N 1
ATOM 665 C CA . ILE A 1 81 ? 10.997 7.094 4.176 1.00 66.56 81 ILE A CA 1
ATOM 666 C C . ILE A 1 81 ? 10.039 8.177 3.683 1.00 66.56 81 ILE A C 1
ATOM 668 O O . ILE A 1 81 ? 9.013 7.848 3.090 1.00 66.56 81 ILE A O 1
ATOM 672 N N . GLU A 1 82 ? 10.324 9.441 3.999 1.00 63.41 82 GLU A N 1
ATOM 673 C CA . GLU A 1 82 ? 9.569 10.585 3.473 1.00 63.41 82 GLU A CA 1
ATOM 674 C C . GLU A 1 82 ? 10.044 10.918 2.051 1.00 63.41 82 GLU A C 1
ATOM 676 O O . GLU A 1 82 ? 11.223 10.766 1.723 1.00 63.41 82 GLU A O 1
ATOM 681 N N . GLU A 1 83 ? 9.135 11.373 1.184 1.00 52.34 83 GLU A N 1
ATOM 682 C CA . GLU A 1 83 ? 9.532 11.927 -0.114 1.00 52.34 83 GLU A CA 1
ATOM 683 C C . GLU A 1 83 ? 10.413 13.161 0.116 1.00 52.34 83 GLU A C 1
ATOM 685 O O . GLU A 1 83 ? 9.974 14.158 0.686 1.00 52.34 83 GLU A O 1
ATOM 690 N N . GLY A 1 84 ? 11.676 13.078 -0.305 1.00 54.78 84 GLY A N 1
ATOM 691 C CA . GLY A 1 84 ? 12.674 14.130 -0.096 1.00 54.78 84 GLY A CA 1
ATOM 692 C C . GLY A 1 84 ? 13.599 13.914 1.104 1.00 54.78 84 GLY A C 1
ATOM 693 O O . GLY A 1 84 ? 14.598 14.629 1.207 1.00 54.78 84 GLY A O 1
ATOM 694 N N . ASP A 1 85 ? 13.352 12.905 1.950 1.00 54.69 85 ASP A N 1
ATOM 695 C CA . ASP A 1 85 ? 14.366 12.450 2.901 1.00 54.69 85 ASP A CA 1
ATOM 696 C C . ASP A 1 85 ? 15.490 11.801 2.083 1.00 54.69 85 ASP A C 1
ATOM 698 O O . ASP A 1 85 ? 15.362 10.697 1.541 1.00 54.69 85 ASP A O 1
ATOM 702 N N . GLN A 1 86 ? 16.618 12.507 1.959 1.00 52.88 86 GLN A N 1
ATOM 703 C CA . GLN A 1 86 ? 17.866 11.858 1.568 1.00 52.88 86 GLN A CA 1
ATOM 704 C C . GLN A 1 86 ? 18.051 10.66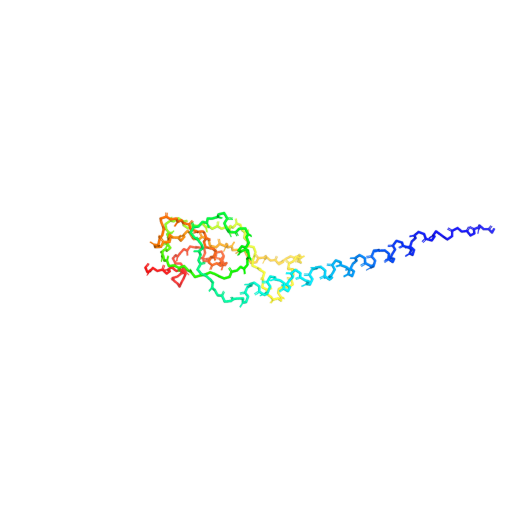8 2.509 1.00 52.88 86 GLN A C 1
ATOM 706 O O . GLN A 1 86 ? 17.727 10.812 3.689 1.00 52.88 86 GLN A O 1
ATOM 711 N N . PRO A 1 87 ? 18.554 9.505 2.052 1.00 53.03 87 PRO A N 1
ATOM 712 C CA . PRO A 1 87 ? 18.872 8.425 2.968 1.00 53.03 87 PRO A CA 1
ATOM 713 C C . PRO A 1 87 ? 19.797 9.021 4.021 1.00 53.03 87 PRO A C 1
ATOM 715 O O . PRO A 1 87 ? 20.956 9.332 3.743 1.00 53.03 87 PRO A O 1
ATOM 718 N N . THR A 1 88 ? 19.271 9.254 5.223 1.00 51.75 88 THR A N 1
ATOM 719 C CA . THR A 1 88 ? 20.023 9.846 6.319 1.00 51.75 88 THR A CA 1
ATOM 720 C C . THR A 1 88 ? 20.906 8.759 6.920 1.00 51.75 88 THR A C 1
ATOM 722 O O . THR A 1 88 ? 20.878 8.469 8.109 1.00 51.75 88 THR A O 1
ATOM 725 N N . SER A 1 89 ? 21.672 8.098 6.062 1.00 52.19 89 SER A N 1
ATOM 726 C CA . SER A 1 89 ? 22.805 7.240 6.354 1.00 52.19 89 SER A CA 1
ATOM 727 C C . SER A 1 89 ? 24.074 8.096 6.430 1.00 52.19 89 SER A C 1
ATOM 729 O O . SER A 1 89 ? 25.127 7.718 5.929 1.00 52.19 89 SER A O 1
ATOM 731 N N . GLY A 1 90 ? 23.957 9.287 7.026 1.00 54.94 90 GLY A N 1
ATOM 732 C CA . GLY A 1 90 ? 25.081 10.105 7.462 1.00 54.94 90 GLY A CA 1
ATOM 733 C C . GLY A 1 90 ? 25.383 9.813 8.930 1.00 54.94 90 GLY A C 1
ATOM 734 O O . GLY A 1 90 ? 24.469 9.563 9.720 1.00 54.94 90 GLY A O 1
ATOM 735 N N . PHE A 1 91 ? 26.661 9.839 9.309 1.00 46.97 91 PHE A N 1
ATOM 736 C CA . PHE A 1 91 ? 27.086 9.686 10.701 1.00 46.97 91 PHE A CA 1
ATOM 737 C C . PHE A 1 91 ? 26.350 10.699 11.598 1.00 46.97 91 PHE A C 1
ATOM 739 O O . PHE A 1 91 ? 26.552 11.902 11.473 1.00 46.97 91 PHE A O 1
ATOM 746 N N . GLY A 1 92 ? 25.489 10.208 12.497 1.00 55.31 92 GLY A N 1
ATOM 747 C CA . GLY A 1 92 ? 24.812 11.020 13.517 1.00 55.31 92 GLY A CA 1
ATOM 748 C C . GLY A 1 92 ? 23.308 11.250 13.327 1.00 55.31 92 GLY A C 1
ATOM 749 O O . GLY A 1 92 ? 22.672 11.737 14.263 1.00 55.31 92 GLY A O 1
ATOM 750 N N . VAL A 1 93 ? 22.700 10.865 12.197 1.00 58.41 93 VAL A N 1
ATOM 751 C CA . VAL A 1 93 ? 21.237 10.977 12.046 1.00 58.41 93 VAL A CA 1
ATOM 752 C C . VAL A 1 93 ? 20.551 9.744 12.631 1.00 58.41 93 VAL A C 1
ATOM 754 O O . VAL A 1 93 ? 20.782 8.617 12.196 1.00 58.41 93 VAL A O 1
ATOM 757 N N . LYS A 1 94 ? 19.695 9.944 13.639 1.00 59.38 94 LYS A N 1
ATOM 758 C CA . LYS A 1 94 ? 18.833 8.878 14.166 1.00 59.38 94 LYS A CA 1
ATOM 759 C C . LYS A 1 94 ? 17.654 8.690 13.203 1.00 59.38 94 LYS A C 1
ATOM 761 O O . LYS A 1 94 ? 16.842 9.609 13.107 1.00 59.38 94 LYS A O 1
ATOM 766 N N . PRO A 1 95 ? 17.516 7.541 12.516 1.00 61.88 95 PRO A N 1
ATOM 767 C CA . PRO A 1 95 ? 16.360 7.310 11.659 1.00 61.88 95 PRO A CA 1
ATOM 768 C C . PRO A 1 95 ? 15.080 7.336 12.501 1.00 61.88 95 PRO A C 1
ATOM 770 O O . PRO A 1 95 ? 15.034 6.751 13.591 1.00 61.88 95 PRO A O 1
ATOM 773 N N . LYS A 1 96 ? 14.035 8.005 11.995 1.00 71.12 96 LYS A N 1
ATOM 774 C CA . LYS A 1 96 ? 12.694 7.988 12.598 1.00 71.12 96 LYS A CA 1
ATOM 775 C C . LYS A 1 96 ? 12.189 6.540 12.605 1.00 71.12 96 LYS A C 1
ATOM 777 O O . LYS A 1 96 ? 11.756 6.016 11.582 1.00 71.12 96 LYS A O 1
A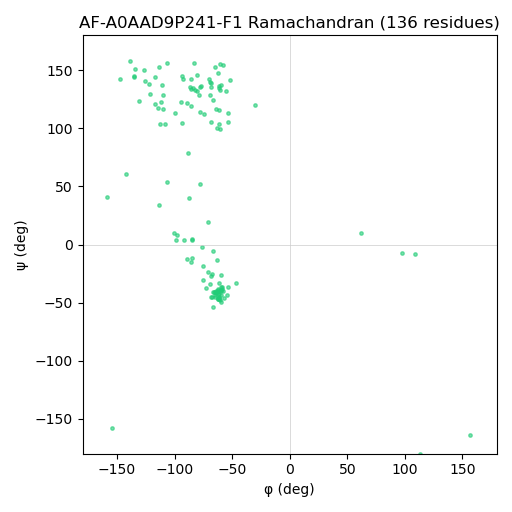TOM 782 N N . SER A 1 97 ? 12.298 5.872 13.752 1.00 81.25 97 SER A N 1
ATOM 783 C CA . SER A 1 97 ? 11.855 4.489 13.933 1.00 81.25 97 SER A CA 1
ATOM 784 C C . SER A 1 97 ? 10.379 4.462 14.315 1.00 81.25 97 SER A C 1
ATOM 786 O O . SER A 1 97 ? 9.934 5.230 15.167 1.00 81.25 97 SER A O 1
ATOM 788 N N . GLY A 1 98 ? 9.620 3.571 13.693 1.00 86.88 98 GLY A N 1
ATOM 789 C CA . GLY A 1 98 ? 8.209 3.360 13.980 1.00 86.88 98 GLY A CA 1
ATOM 790 C C . GLY A 1 98 ? 7.769 1.950 13.622 1.00 86.88 98 GLY A C 1
ATOM 791 O O . GLY A 1 98 ? 8.589 1.026 13.565 1.00 86.88 98 GLY A O 1
ATOM 792 N N . ALA A 1 99 ? 6.469 1.783 13.403 1.00 88.94 99 ALA A N 1
ATOM 793 C CA . ALA A 1 99 ? 5.865 0.498 13.082 1.00 88.94 99 ALA A CA 1
ATOM 794 C C . ALA A 1 99 ? 4.864 0.617 11.933 1.00 88.94 99 ALA A C 1
ATOM 796 O O . ALA A 1 99 ? 4.118 1.591 11.859 1.00 88.94 99 ALA A O 1
ATOM 797 N N . TRP A 1 100 ? 4.789 -0.406 11.082 1.00 90.62 100 TRP A N 1
ATOM 798 C CA . TRP A 1 100 ? 3.603 -0.602 10.242 1.00 90.62 100 TRP A CA 1
ATOM 799 C C . TRP A 1 100 ? 2.518 -1.279 11.064 1.00 90.62 100 TRP A C 1
ATOM 801 O O . TRP A 1 100 ? 2.789 -2.267 11.752 1.00 90.62 100 TRP A O 1
ATOM 811 N N . VAL A 1 101 ? 1.303 -0.745 10.990 1.00 91.56 101 VAL A N 1
ATOM 812 C CA . VAL A 1 101 ? 0.148 -1.288 11.700 1.00 91.56 101 VAL A CA 1
ATOM 813 C C . VAL A 1 101 ? -0.675 -2.120 10.730 1.00 91.56 101 VAL A C 1
ATOM 815 O O . VAL A 1 101 ? -1.271 -1.587 9.794 1.00 91.56 101 VAL A O 1
ATOM 818 N N . VAL A 1 102 ? -0.718 -3.428 10.962 1.00 93.94 102 VAL A N 1
ATOM 819 C CA . VAL A 1 102 ? -1.499 -4.370 10.161 1.00 93.94 102 VAL A CA 1
ATOM 820 C C . VAL A 1 102 ? -2.638 -4.894 11.019 1.00 93.94 102 VAL A C 1
ATOM 822 O O . VAL A 1 102 ? -2.416 -5.455 12.090 1.00 93.94 102 VAL A O 1
ATOM 825 N N . THR A 1 103 ? -3.872 -4.715 10.561 1.00 93.50 103 THR A N 1
ATOM 826 C CA . THR A 1 103 ? -5.061 -5.141 11.305 1.00 93.50 103 THR A CA 1
ATOM 827 C C . THR A 1 103 ? -5.860 -6.126 10.459 1.00 93.50 103 THR A C 1
ATOM 829 O O . THR A 1 103 ? -6.159 -5.821 9.299 1.00 93.50 103 THR A O 1
ATOM 832 N N . PRO A 1 104 ? -6.232 -7.297 11.004 1.00 94.31 104 PRO A N 1
ATOM 833 C CA . PRO A 1 104 ? -7.155 -8.193 10.328 1.00 94.31 104 PRO A CA 1
ATOM 834 C C . PRO A 1 104 ? -8.516 -7.520 10.113 1.00 94.31 104 PRO A C 1
ATOM 836 O O . PRO A 1 104 ? -9.074 -6.903 11.022 1.00 94.31 104 PRO A O 1
ATOM 839 N N . PHE A 1 105 ? -9.059 -7.668 8.913 1.00 92.38 105 PHE A N 1
ATOM 840 C CA . PHE A 1 105 ? -10.379 -7.198 8.522 1.00 92.38 105 PHE A CA 1
ATOM 841 C C . PHE A 1 105 ? -11.243 -8.403 8.159 1.00 92.38 105 PHE A C 1
ATOM 843 O O . PHE A 1 105 ? -10.885 -9.199 7.289 1.00 92.38 105 PHE A O 1
ATOM 850 N N . GLN A 1 106 ? -12.355 -8.568 8.867 1.00 92.06 106 GLN A N 1
ATOM 851 C CA . GLN A 1 106 ? -13.321 -9.630 8.628 1.00 92.06 106 GLN A CA 1
ATOM 852 C C . GLN A 1 106 ? -14.348 -9.140 7.614 1.00 92.06 106 GLN A C 1
ATOM 854 O O . GLN A 1 106 ? -15.003 -8.124 7.851 1.00 92.06 106 GLN A O 1
ATOM 859 N N . LEU A 1 107 ? -14.472 -9.854 6.497 1.00 91.12 107 LEU A N 1
ATOM 860 C CA . LEU A 1 107 ? -15.434 -9.524 5.448 1.00 91.12 107 LEU A CA 1
ATOM 861 C C . LEU A 1 107 ? -16.863 -9.803 5.948 1.00 91.12 107 LEU A C 1
ATOM 863 O O . LEU A 1 107 ? -17.090 -10.757 6.688 1.00 91.12 107 LEU A O 1
ATOM 867 N N . SER A 1 108 ? -17.831 -8.961 5.575 1.00 87.12 108 SER A N 1
ATOM 868 C CA . SER A 1 108 ? -19.248 -9.182 5.916 1.00 87.12 108 SER A CA 1
ATOM 869 C C . SER A 1 108 ? -19.855 -10.318 5.104 1.00 87.12 108 SER A C 1
ATOM 871 O O . SER A 1 108 ? -20.652 -11.099 5.617 1.00 87.12 108 SER A O 1
ATOM 873 N N . ASP A 1 109 ? -19.450 -10.405 3.840 1.00 82.00 109 ASP A N 1
ATOM 874 C CA . ASP A 1 109 ? -20.082 -11.267 2.840 1.00 82.00 109 ASP A CA 1
ATOM 875 C C . ASP A 1 109 ? -19.516 -12.692 2.893 1.00 82.00 109 ASP A C 1
ATOM 877 O O . ASP A 1 109 ? -20.070 -13.634 2.334 1.00 82.00 109 ASP A O 1
ATOM 881 N N . THR A 1 110 ? -18.378 -12.879 3.562 1.00 77.25 110 THR A N 1
ATOM 882 C CA . THR A 1 110 ? -17.740 -14.182 3.742 1.00 77.25 110 THR A CA 1
ATOM 883 C C . THR A 1 110 ? -17.037 -14.211 5.091 1.00 77.25 110 THR A C 1
ATOM 885 O O . THR A 1 110 ? -16.383 -13.245 5.455 1.00 77.25 110 THR A O 1
ATOM 888 N N . ASN A 1 111 ? -17.051 -15.335 5.817 1.00 81.75 111 ASN A N 1
ATOM 889 C CA . ASN A 1 111 ? -16.342 -15.465 7.105 1.00 81.75 111 ASN A CA 1
ATOM 890 C C . ASN A 1 111 ? -14.794 -15.507 6.976 1.00 81.75 111 ASN A C 1
ATOM 892 O O . ASN A 1 111 ? -14.084 -15.990 7.859 1.00 81.75 111 ASN A O 1
ATOM 896 N N . LYS A 1 112 ? -14.263 -15.030 5.845 1.00 87.94 112 LYS A N 1
ATOM 897 C CA . LYS A 1 112 ? -12.839 -14.913 5.537 1.00 87.94 112 LYS A CA 1
ATOM 898 C C . LYS A 1 112 ? -12.280 -13.620 6.143 1.00 87.94 112 LYS A C 1
ATOM 900 O O . LYS A 1 112 ? -13.003 -12.655 6.404 1.00 87.94 112 LYS A O 1
ATOM 905 N N . ARG A 1 113 ? -10.968 -13.604 6.378 1.00 90.19 113 ARG A N 1
ATOM 906 C CA . ARG A 1 113 ? -10.238 -12.456 6.930 1.00 90.19 113 ARG A CA 1
ATOM 907 C C . ARG A 1 113 ? -9.134 -12.046 5.966 1.00 90.19 113 ARG A C 1
ATOM 909 O O . ARG A 1 113 ? -8.428 -12.911 5.461 1.00 90.19 113 ARG A O 1
ATOM 916 N N . ILE A 1 114 ? -8.965 -10.745 5.767 1.00 91.50 114 ILE A N 1
ATOM 917 C CA . ILE A 1 114 ? -7.845 -10.165 5.020 1.00 91.50 114 ILE A CA 1
ATOM 918 C C . ILE A 1 114 ? -6.962 -9.351 5.962 1.00 91.50 114 ILE A C 1
ATOM 920 O O . ILE A 1 114 ? -7.430 -8.844 6.982 1.00 91.50 114 ILE A O 1
ATOM 924 N N . LEU A 1 115 ? -5.679 -9.224 5.639 1.00 93.25 115 LEU A N 1
ATOM 925 C CA . LEU A 1 115 ? -4.767 -8.359 6.379 1.00 93.25 115 LEU A CA 1
ATOM 926 C C . LEU A 1 115 ? -4.703 -6.999 5.694 1.00 93.25 115 LEU A C 1
ATOM 928 O O . LEU A 1 115 ? -4.344 -6.909 4.524 1.00 93.25 115 LEU A O 1
ATOM 932 N N . VAL A 1 116 ? -5.033 -5.941 6.430 1.00 93.00 116 VAL A N 1
ATOM 933 C CA . VAL A 1 116 ? -4.982 -4.573 5.914 1.00 93.00 116 VAL A CA 1
ATOM 934 C C . VAL A 1 116 ? -3.835 -3.843 6.592 1.00 93.00 116 VAL A C 1
ATOM 936 O O . VAL A 1 116 ? -3.847 -3.640 7.809 1.00 93.00 116 VAL A O 1
ATOM 939 N N . ASN A 1 117 ? -2.846 -3.429 5.802 1.00 93.06 117 ASN A N 1
ATOM 940 C CA . ASN A 1 117 ? -1.842 -2.477 6.257 1.00 93.06 117 ASN A CA 1
ATOM 941 C C . ASN A 1 117 ? -2.485 -1.085 6.318 1.00 93.06 117 ASN A C 1
ATOM 943 O O . ASN A 1 117 ? -2.852 -0.525 5.288 1.00 93.06 117 ASN A O 1
ATOM 947 N N . ARG A 1 118 ? -2.646 -0.537 7.526 1.00 89.75 118 ARG A N 1
ATOM 948 C CA . ARG A 1 118 ? -3.296 0.763 7.749 1.00 89.75 118 ARG A CA 1
ATOM 949 C C . ARG A 1 118 ? -2.325 1.942 7.761 1.00 89.75 118 ARG A C 1
ATOM 951 O O . ARG A 1 118 ? -2.744 3.061 8.044 1.00 89.75 118 ARG A O 1
ATOM 958 N N . GLY A 1 119 ? -1.046 1.696 7.500 1.00 88.69 119 GLY A N 1
ATOM 959 C CA . GLY A 1 119 ? -0.027 2.732 7.437 1.00 88.69 119 GLY A CA 1
ATOM 960 C C . GLY A 1 119 ? 1.020 2.646 8.542 1.00 88.69 119 GLY A C 1
ATOM 961 O O . GLY A 1 119 ? 1.026 1.741 9.385 1.00 88.69 119 GLY A O 1
ATOM 962 N N . TRP A 1 120 ? 1.950 3.595 8.484 1.00 89.88 120 TRP A N 1
ATOM 963 C CA . TRP A 1 120 ? 3.069 3.704 9.408 1.00 89.88 120 TRP A CA 1
ATOM 964 C C . TRP A 1 120 ? 2.720 4.634 10.570 1.00 89.88 120 TRP A C 1
ATOM 966 O O . TRP A 1 120 ? 2.065 5.659 10.384 1.00 89.88 120 TRP A O 1
ATOM 976 N N . VAL A 1 121 ? 3.179 4.285 11.770 1.00 89.12 121 VAL A N 1
ATOM 977 C CA . VAL A 1 121 ? 3.062 5.125 12.965 1.00 89.12 121 VAL A CA 1
ATOM 978 C C . VAL A 1 121 ? 4.432 5.339 13.615 1.00 89.12 121 VAL A C 1
ATOM 980 O O . VAL A 1 121 ? 5.212 4.384 13.710 1.00 89.12 121 VAL A O 1
ATOM 983 N N . PRO A 1 122 ? 4.724 6.554 14.123 1.00 87.62 122 PRO A N 1
ATOM 984 C CA . PRO A 1 122 ? 5.902 6.809 14.946 1.00 87.62 122 PRO A CA 1
ATOM 985 C C . PRO A 1 122 ? 5.936 5.923 16.189 1.00 87.62 122 PRO A C 1
ATOM 987 O O . PRO A 1 122 ? 4.887 5.514 16.697 1.00 87.62 122 PRO A O 1
ATOM 990 N N . ARG A 1 123 ? 7.135 5.674 16.729 1.00 84.81 123 ARG A N 1
ATOM 991 C CA . ARG A 1 123 ? 7.324 4.827 17.916 1.00 84.81 123 ARG A CA 1
ATOM 992 C C . ARG A 1 123 ? 6.474 5.261 19.112 1.00 84.81 123 ARG A C 1
ATOM 994 O O . ARG A 1 123 ? 5.963 4.397 19.820 1.00 84.81 123 ARG A O 1
ATOM 1001 N N . GLU A 1 124 ? 6.278 6.562 19.323 1.00 84.00 124 GLU A N 1
ATOM 1002 C CA . GLU A 1 124 ? 5.472 7.075 20.440 1.00 84.00 124 GLU A CA 1
ATOM 1003 C C . GLU A 1 124 ? 3.979 6.752 20.275 1.00 84.00 124 GLU A C 1
ATOM 1005 O O . GLU A 1 124 ? 3.252 6.605 21.257 1.00 84.00 124 GLU A O 1
ATOM 1010 N N . LYS A 1 125 ? 3.521 6.606 19.026 1.00 82.94 125 LYS A N 1
ATOM 1011 C CA . LYS A 1 125 ? 2.116 6.389 18.667 1.00 82.94 125 LYS A CA 1
ATOM 1012 C C . LYS A 1 125 ? 1.784 4.931 18.356 1.00 82.94 125 LYS A C 1
ATOM 1014 O O . LYS A 1 125 ? 0.680 4.669 17.900 1.00 82.94 125 LYS A O 1
ATOM 1019 N N . ILE A 1 126 ? 2.681 3.973 18.611 1.00 82.38 126 ILE A N 1
ATOM 1020 C CA . ILE A 1 126 ? 2.383 2.543 18.396 1.00 82.38 126 ILE A CA 1
ATOM 1021 C C . ILE A 1 126 ? 1.185 2.106 19.251 1.00 82.38 126 ILE A C 1
ATOM 1023 O O . ILE A 1 126 ? 0.312 1.381 18.773 1.00 82.38 126 ILE A O 1
ATOM 1027 N N . ASN A 1 127 ? 1.103 2.586 20.497 1.00 81.38 127 ASN A N 1
ATOM 1028 C CA . ASN A 1 127 ? 0.002 2.238 21.388 1.00 81.38 127 ASN A CA 1
ATOM 1029 C C . ASN A 1 127 ? -1.332 2.813 20.859 1.00 81.38 127 ASN A C 1
ATOM 1031 O O . ASN A 1 127 ? -1.440 4.035 20.707 1.00 81.38 127 ASN A O 1
ATOM 1035 N N . PRO A 1 128 ? -2.371 1.974 20.656 1.00 81.00 128 PRO A N 1
ATOM 1036 C CA . PRO A 1 128 ? -3.707 2.383 20.217 1.00 81.00 128 PRO A CA 1
ATOM 1037 C C . PRO A 1 128 ? -4.298 3.582 20.956 1.00 81.00 128 PRO A C 1
ATOM 1039 O O . PRO A 1 128 ? -5.014 4.380 20.351 1.00 81.00 128 PRO A O 1
ATOM 1042 N N . LYS A 1 129 ? -3.982 3.728 22.249 1.00 78.56 129 LYS A N 1
ATOM 1043 C CA . LYS A 1 129 ? -4.473 4.823 23.095 1.00 78.56 129 LYS A CA 1
ATOM 1044 C C . LYS A 1 129 ? -4.084 6.208 22.581 1.00 78.56 129 LYS A C 1
ATOM 1046 O O . LYS A 1 129 ? -4.804 7.151 22.860 1.00 78.56 129 LYS A O 1
ATOM 1051 N N . TYR A 1 130 ? -2.988 6.334 21.833 1.00 79.12 130 TYR A N 1
ATOM 1052 C CA . TYR A 1 130 ? -2.508 7.617 21.307 1.00 79.12 130 TYR A CA 1
ATOM 1053 C C . TYR A 1 130 ? -2.927 7.875 19.852 1.00 79.12 130 TYR A C 1
ATOM 1055 O O . TYR A 1 130 ? -2.445 8.820 19.229 1.00 79.12 130 TYR A O 1
ATOM 1063 N N . ARG A 1 131 ? -3.801 7.033 19.280 1.00 78.38 131 ARG A N 1
ATOM 1064 C CA . ARG A 1 131 ? -4.178 7.083 17.858 1.00 78.38 131 ARG A CA 1
ATOM 1065 C C . ARG A 1 131 ? -5.659 6.776 17.621 1.00 78.38 131 ARG A C 1
ATOM 1067 O O . ARG A 1 131 ? -6.010 5.836 16.909 1.00 78.38 131 ARG A O 1
ATOM 1074 N N . HIS A 1 132 ? -6.522 7.601 18.209 1.00 73.88 132 HIS A N 1
ATOM 1075 C CA . HIS A 1 132 ? -7.981 7.460 18.138 1.00 73.88 132 HIS A CA 1
ATOM 1076 C C . HIS A 1 132 ? -8.538 7.485 16.706 1.00 73.88 132 HIS A C 1
ATOM 1078 O O . HIS A 1 132 ? -9.431 6.704 16.395 1.00 73.88 132 HIS A O 1
ATOM 1084 N N . GLU A 1 133 ? -7.968 8.301 15.816 1.00 75.38 133 GLU A N 1
ATOM 1085 C CA . GLU A 1 133 ? -8.393 8.398 14.408 1.00 75.38 133 GLU A CA 1
ATOM 1086 C C . GLU A 1 133 ? -8.230 7.072 13.647 1.00 75.38 133 GLU A C 1
ATOM 1088 O O . GLU A 1 133 ? -9.049 6.721 12.803 1.00 75.38 133 GLU A O 1
ATOM 1093 N N . GLY A 1 134 ? -7.206 6.282 13.989 1.00 71.31 134 GLY A N 1
ATOM 1094 C CA . GLY A 1 134 ? -6.950 4.979 13.371 1.00 71.31 134 GLY A CA 1
ATOM 1095 C C . GLY A 1 134 ? -7.726 3.819 14.003 1.00 71.31 134 GLY A C 1
ATOM 1096 O O . GLY A 1 134 ? -7.479 2.670 13.641 1.00 71.31 134 GLY A O 1
ATOM 1097 N N . GLN A 1 135 ? -8.602 4.087 14.976 1.00 76.06 135 GLN A N 1
ATOM 1098 C CA . GLN A 1 135 ? -9.384 3.097 15.729 1.00 76.06 135 GLN A CA 1
ATOM 1099 C C . GLN A 1 135 ? -10.851 3.112 15.294 1.00 76.06 135 GLN A C 1
ATOM 1101 O O . GLN A 1 135 ? -11.768 3.258 16.102 1.00 76.06 135 GLN A O 1
ATOM 1106 N N . VAL A 1 136 ? -11.067 2.972 13.988 1.00 74.62 136 VAL A N 1
ATOM 1107 C CA . VAL A 1 136 ? -12.399 2.985 13.385 1.00 74.62 136 VAL A CA 1
ATOM 1108 C C . VAL A 1 136 ? -13.215 1.785 13.879 1.00 74.62 136 VAL A C 1
ATOM 1110 O O . VAL A 1 136 ? -12.848 0.636 13.628 1.00 74.62 136 VAL A O 1
ATOM 1113 N N . LYS A 1 137 ? -14.317 2.047 14.587 1.00 64.00 137 LYS A N 1
ATOM 1114 C CA . LYS A 1 137 ? -15.289 1.044 15.044 1.00 64.00 137 LYS A CA 1
ATOM 1115 C C . LYS A 1 137 ? -16.608 1.282 14.304 1.00 64.00 137 LYS A C 1
ATOM 1117 O O . LYS A 1 137 ? -17.316 2.221 14.650 1.00 64.00 137 LYS A O 1
ATOM 1122 N N . TYR A 1 138 ? -16.923 0.454 13.310 1.00 55.12 138 TYR A N 1
ATOM 1123 C CA . TYR A 1 138 ? -18.244 0.399 12.669 1.00 55.12 138 TYR A CA 1
ATOM 1124 C C . TYR A 1 138 ? -18.734 -1.051 12.646 1.00 55.12 138 TYR A C 1
ATOM 1126 O O . TYR A 1 138 ? -17.922 -1.952 12.348 1.00 55.12 138 TYR A O 1
#

InterPro domains:
  IPR002994 Surfeit locus 1/Shy1 [PF02104] (10-126)
  IPR002994 Surfeit locus 1/Shy1 [PS50895] (1-138)
  IPR002994 Surfeit locus 1/Shy1 [cd06662] (15-136)
  IPR045214 Surfeit locus 1/4 [PTHR23427] (9-136)

Nearest PDB structures (foldseek):
  6fk0-assembly1_B  TM=2.348E-01  e=8.820E-01  Homo sapiens
  7qiw-assembly1_p  TM=3.968E-01  e=3.229E+00  Solanum lycopersicum
  6xu8-assembly1_Co  TM=5.181E-01  e=9.339E+00  Drosophila melanogaster
  7oyc-assembly1_o1  TM=4.240E-01  e=8.804E+00  Xenopus laevis